Protein AF-A0A971CM43-F1 (afdb_monomer_lite)

Radius of gyration: 20.26 Å; chains: 1; bounding box: 55×20×55 Å

Structure (mmCIF, N/CA/C/O backbone):
data_AF-A0A971CM43-F1
#
_entry.id   AF-A0A971CM43-F1
#
loop_
_atom_site.group_PDB
_atom_site.id
_atom_site.type_symbol
_atom_site.label_atom_id
_atom_site.label_alt_id
_atom_site.label_comp_id
_atom_site.label_asym_id
_atom_site.label_entity_id
_atom_site.label_seq_id
_atom_site.pdbx_PDB_ins_code
_atom_site.Cartn_x
_atom_site.Cartn_y
_atom_site.Cartn_z
_atom_site.occupancy
_atom_site.B_iso_or_equiv
_atom_site.auth_seq_id
_atom_site.auth_comp_id
_atom_site.auth_asym_id
_atom_site.auth_atom_id
_atom_site.pdbx_PDB_model_num
ATOM 1 N N . MET A 1 1 ? 28.952 1.834 -23.557 1.00 46.44 1 MET A N 1
ATOM 2 C CA . MET A 1 1 ? 30.237 1.660 -24.263 1.00 46.44 1 MET A CA 1
ATOM 3 C C . MET A 1 1 ? 29.899 1.331 -25.700 1.00 46.44 1 MET A C 1
ATOM 5 O O . MET A 1 1 ? 29.172 0.361 -25.879 1.00 46.44 1 MET A O 1
ATOM 9 N N . PRO A 1 2 ? 30.280 2.157 -26.687 1.00 43.88 2 PRO A N 1
ATOM 10 C CA . PRO A 1 2 ? 29.852 1.934 -28.057 1.00 43.88 2 PRO A CA 1
ATOM 11 C C . PRO A 1 2 ? 30.646 0.759 -28.626 1.00 43.88 2 PRO A C 1
ATOM 13 O O . PRO A 1 2 ? 31.865 0.816 -28.768 1.00 43.88 2 PRO A O 1
ATOM 16 N N . THR A 1 3 ? 29.948 -0.332 -28.906 1.00 56.62 3 THR A N 1
ATOM 17 C CA . THR A 1 3 ? 30.426 -1.406 -29.770 1.00 56.62 3 THR A CA 1
ATOM 18 C C . THR A 1 3 ? 29.959 -1.056 -31.179 1.00 56.62 3 THR A C 1
ATOM 20 O O . THR A 1 3 ? 28.758 -0.928 -31.377 1.00 56.62 3 THR A O 1
ATOM 23 N N . SER A 1 4 ? 30.888 -0.899 -32.128 1.00 50.72 4 SER A N 1
ATOM 24 C CA . SER A 1 4 ? 30.633 -0.716 -33.576 1.00 50.72 4 SER A CA 1
ATOM 25 C C . SER A 1 4 ? 30.536 0.727 -34.100 1.00 50.72 4 SER A C 1
ATOM 27 O O . SER A 1 4 ? 29.470 1.207 -34.475 1.00 50.72 4 SER A O 1
ATOM 29 N N . ALA A 1 5 ? 31.702 1.378 -34.207 1.00 51.47 5 ALA A N 1
ATOM 30 C CA . ALA A 1 5 ? 32.057 2.379 -35.229 1.00 51.47 5 ALA A CA 1
ATOM 31 C C . ALA A 1 5 ? 30.909 3.248 -35.792 1.00 51.47 5 ALA A C 1
ATOM 33 O O . ALA A 1 5 ? 30.658 3.251 -36.997 1.00 51.47 5 ALA A O 1
ATOM 34 N N . ASN A 1 6 ? 30.242 3.998 -34.916 1.00 54.28 6 ASN A N 1
ATOM 35 C CA . ASN A 1 6 ? 29.340 5.096 -35.263 1.00 54.28 6 ASN A CA 1
ATOM 36 C C . ASN A 1 6 ? 28.148 4.755 -36.196 1.00 54.28 6 ASN A C 1
ATOM 38 O O . ASN A 1 6 ? 27.637 5.629 -36.894 1.00 54.28 6 ASN A O 1
ATOM 42 N N . LYS A 1 7 ? 27.738 3.475 -36.287 1.00 57.44 7 LYS A N 1
ATOM 43 C CA . LYS A 1 7 ? 26.594 3.037 -37.123 1.00 57.44 7 LYS A CA 1
ATOM 44 C C . LYS A 1 7 ? 25.314 2.746 -36.339 1.00 57.44 7 LYS A C 1
ATOM 46 O O . LYS A 1 7 ? 24.252 2.625 -36.941 1.00 57.44 7 LYS A O 1
ATOM 51 N N . GLU A 1 8 ? 25.399 2.696 -35.016 1.00 57.09 8 GLU A N 1
ATOM 52 C CA . GLU A 1 8 ? 24.267 2.527 -34.101 1.00 57.09 8 GLU A CA 1
ATOM 53 C C . GLU A 1 8 ? 24.286 3.644 -33.045 1.00 5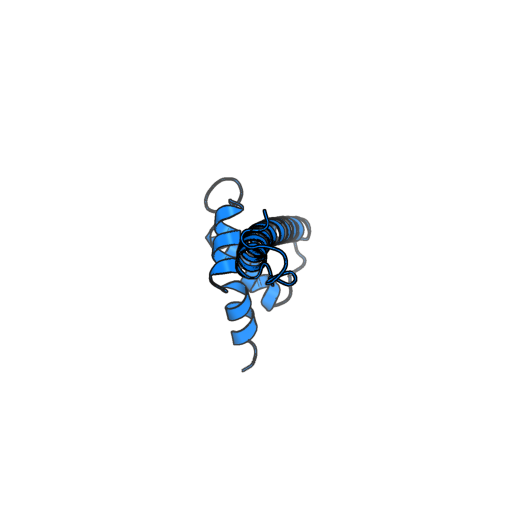7.09 8 GLU A C 1
ATOM 55 O O . GLU A 1 8 ? 24.323 3.395 -31.844 1.00 57.09 8 GLU A O 1
ATOM 60 N N . ASP A 1 9 ? 24.299 4.907 -33.479 1.00 60.72 9 ASP A N 1
ATOM 61 C CA . ASP A 1 9 ? 24.433 6.047 -32.552 1.00 60.72 9 ASP A CA 1
ATOM 62 C C . ASP A 1 9 ? 23.168 6.290 -31.703 1.00 60.72 9 ASP A C 1
ATOM 64 O O . ASP A 1 9 ? 23.215 6.974 -30.680 1.00 60.72 9 ASP A O 1
ATOM 68 N N . HIS A 1 10 ? 22.044 5.661 -32.067 1.00 59.72 10 HIS A N 1
ATOM 69 C CA . HIS A 1 10 ? 20.784 5.697 -31.326 1.00 59.72 10 HIS A CA 1
ATOM 70 C C . HIS A 1 10 ? 20.348 4.297 -30.890 1.00 59.72 10 HIS A C 1
ATOM 72 O O . HIS A 1 10 ? 19.412 3.709 -31.430 1.00 59.72 10 HIS A O 1
ATOM 78 N N . VAL A 1 11 ? 21.002 3.763 -29.862 1.00 63.94 11 VAL A N 1
ATOM 79 C CA . VAL A 1 11 ? 20.478 2.604 -29.134 1.00 63.94 11 VAL A CA 1
ATOM 80 C C . VAL A 1 11 ? 19.454 3.073 -28.100 1.00 63.94 11 VAL A C 1
ATOM 82 O O . VAL A 1 11 ? 19.720 3.959 -27.291 1.00 63.94 11 VAL A O 1
ATOM 85 N N . SER A 1 12 ? 18.263 2.471 -28.103 1.00 71.69 12 SER A N 1
ATOM 86 C CA . SER A 1 12 ? 17.137 2.866 -27.237 1.00 71.69 12 SER A CA 1
ATOM 87 C C . SER A 1 12 ? 17.404 2.695 -25.737 1.00 71.69 12 SER A C 1
ATOM 89 O O . SER A 1 12 ? 16.611 3.157 -24.919 1.00 71.69 12 SER A O 1
ATOM 91 N N . MET A 1 13 ? 18.478 1.983 -25.364 1.00 77.56 13 MET A N 1
ATOM 92 C CA . MET A 1 13 ? 18.770 1.557 -23.988 1.00 77.56 13 MET A CA 1
ATOM 93 C C . MET A 1 13 ? 17.557 0.886 -23.312 1.00 77.56 13 MET A C 1
ATOM 95 O O . MET A 1 13 ? 17.430 0.895 -22.086 1.00 77.56 13 MET A O 1
ATOM 99 N N . GLY A 1 14 ? 16.652 0.297 -24.108 1.00 83.94 14 GLY A N 1
ATOM 100 C CA . GLY A 1 14 ? 15.322 -0.117 -23.656 1.00 83.94 14 GLY A CA 1
ATOM 101 C C . GLY A 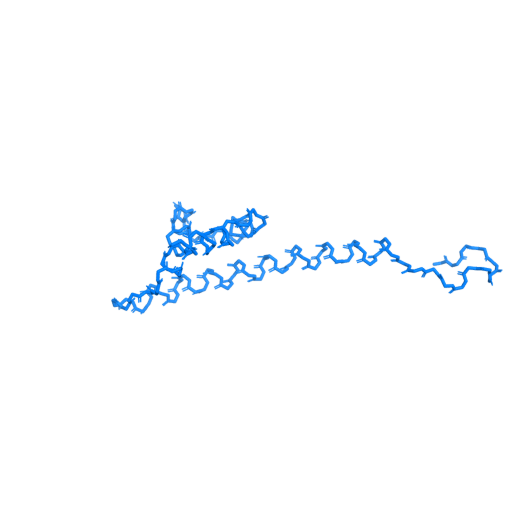1 14 ? 15.352 -1.163 -22.542 1.00 83.94 14 GLY A C 1
ATOM 102 O O . GLY A 1 14 ? 14.573 -1.074 -21.596 1.00 83.94 14 GLY A O 1
ATOM 103 N N . MET A 1 15 ? 16.299 -2.105 -22.590 1.00 87.75 15 MET A N 1
ATOM 104 C CA . MET A 1 15 ? 16.480 -3.098 -21.524 1.00 87.75 15 MET A CA 1
ATOM 105 C C . MET A 1 15 ? 16.904 -2.437 -20.203 1.00 87.75 15 MET A C 1
ATOM 107 O O . MET A 1 15 ? 16.327 -2.728 -19.158 1.00 87.75 15 MET A O 1
ATOM 111 N N . THR A 1 16 ? 17.848 -1.493 -20.240 1.00 88.38 16 THR A N 1
ATOM 112 C CA . THR A 1 16 ? 18.281 -0.732 -19.056 1.00 88.38 16 THR A CA 1
ATOM 113 C C . THR A 1 16 ? 17.137 0.102 -18.479 1.00 88.38 16 THR A C 1
ATOM 115 O O . THR A 1 16 ? 16.946 0.136 -17.263 1.00 88.38 16 THR A O 1
ATOM 118 N N . ALA A 1 17 ? 16.336 0.739 -19.339 1.00 90.69 17 ALA A N 1
ATOM 119 C CA . ALA A 1 17 ? 15.151 1.481 -18.920 1.00 90.69 17 ALA A CA 1
ATOM 120 C C . ALA A 1 17 ? 14.109 0.567 -18.249 1.00 90.69 17 ALA A C 1
ATOM 122 O O . ALA A 1 17 ? 13.576 0.921 -17.197 1.00 90.69 17 ALA A O 1
ATOM 123 N N . ALA A 1 18 ? 13.866 -0.628 -18.798 1.00 93.62 18 ALA A N 1
ATOM 124 C CA . ALA A 1 18 ? 12.948 -1.609 -18.222 1.00 93.62 18 ALA A CA 1
ATOM 125 C C . ALA A 1 18 ? 13.417 -2.125 -16.849 1.00 93.62 18 ALA A C 1
ATOM 127 O O . ALA A 1 18 ? 12.611 -2.228 -15.923 1.00 93.62 18 ALA A O 1
ATOM 128 N N . LEU A 1 19 ? 14.718 -2.395 -16.686 1.00 94.94 19 LEU A N 1
ATOM 129 C CA . LEU A 1 19 ? 15.296 -2.794 -15.398 1.00 94.94 19 LEU A CA 1
ATOM 130 C C . LEU A 1 19 ? 15.157 -1.682 -14.352 1.00 94.94 19 LEU A C 1
ATOM 132 O O . LEU A 1 19 ? 14.717 -1.940 -13.234 1.00 94.94 19 LEU A O 1
ATOM 136 N N . LYS A 1 20 ? 15.443 -0.430 -14.731 1.00 95.31 20 LYS A N 1
ATOM 137 C CA . LYS A 1 20 ? 15.256 0.726 -13.843 1.00 95.31 20 LYS A CA 1
ATOM 138 C C . LYS A 1 20 ? 13.792 0.900 -13.441 1.00 95.31 20 LYS A C 1
ATOM 140 O O . LYS A 1 20 ? 13.510 1.147 -12.271 1.00 95.31 20 LYS A O 1
ATOM 145 N N . LEU A 1 21 ? 12.864 0.763 -14.389 1.00 96.19 21 LEU A N 1
ATOM 146 C CA . LEU A 1 21 ? 11.433 0.848 -14.107 1.00 96.19 21 LEU A CA 1
ATOM 147 C C . LEU A 1 21 ? 11.002 -0.223 -13.102 1.00 96.19 21 LEU A C 1
ATOM 149 O O . LEU A 1 21 ? 10.263 0.096 -12.176 1.00 96.19 21 LEU A O 1
ATOM 153 N N . ARG A 1 22 ? 11.494 -1.463 -13.239 1.00 95.94 22 ARG A N 1
ATOM 154 C CA . ARG A 1 22 ? 11.206 -2.536 -12.277 1.00 95.94 22 ARG A CA 1
ATOM 155 C C . ARG A 1 22 ? 11.602 -2.124 -10.858 1.00 95.94 22 ARG A C 1
ATOM 157 O O . ARG A 1 22 ? 10.756 -2.173 -9.973 1.00 95.94 22 ARG A O 1
ATOM 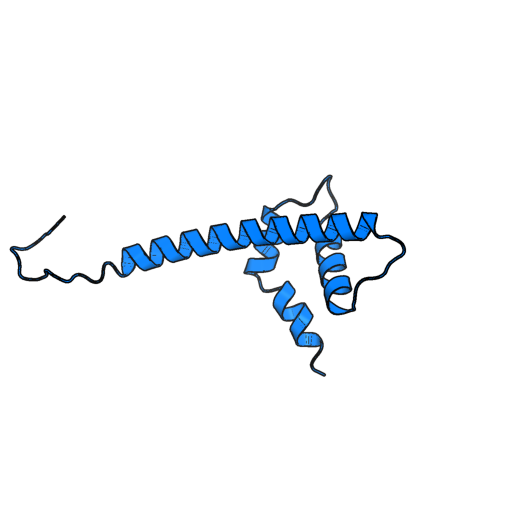164 N N . SER A 1 23 ? 12.825 -1.629 -10.671 1.00 97.12 23 SER A N 1
ATOM 165 C CA . SER A 1 23 ? 13.294 -1.166 -9.359 1.00 97.12 23 SER A CA 1
ATOM 166 C C . SER A 1 23 ? 12.487 0.017 -8.815 1.00 97.12 23 SER A C 1
ATOM 168 O O . SER A 1 23 ? 12.236 0.094 -7.616 1.00 97.12 23 SER A O 1
ATOM 170 N N . ILE A 1 24 ? 12.056 0.942 -9.678 1.00 97.94 24 ILE A N 1
ATOM 171 C CA . ILE A 1 24 ? 11.193 2.062 -9.270 1.00 97.94 24 ILE A CA 1
ATOM 172 C C . ILE A 1 24 ? 9.840 1.549 -8.768 1.00 97.94 24 ILE A C 1
ATOM 174 O O . ILE A 1 24 ? 9.359 2.032 -7.746 1.00 97.94 24 ILE A O 1
ATOM 178 N N . VAL A 1 25 ? 9.241 0.574 -9.455 1.00 97.19 25 VAL A N 1
ATOM 179 C CA . VAL A 1 25 ? 7.974 -0.036 -9.029 1.00 97.19 25 VAL A CA 1
ATOM 180 C C . VAL A 1 25 ? 8.140 -0.748 -7.686 1.00 97.19 25 VAL A C 1
ATOM 182 O O . VAL A 1 25 ? 7.330 -0.522 -6.792 1.00 97.19 25 VAL A O 1
ATOM 185 N N . ASP A 1 26 ? 9.216 -1.518 -7.501 1.00 95.88 26 ASP A N 1
ATOM 186 C CA . ASP A 1 26 ? 9.500 -2.190 -6.225 1.00 95.88 26 ASP A CA 1
ATOM 187 C C . ASP A 1 26 ? 9.623 -1.181 -5.062 1.00 95.88 26 ASP A C 1
ATOM 189 O O . ASP A 1 26 ? 9.066 -1.388 -3.983 1.00 95.88 26 ASP A O 1
ATOM 193 N N . ASN A 1 27 ? 10.290 -0.046 -5.294 1.00 96.31 27 ASN A N 1
ATOM 194 C CA . ASN A 1 27 ? 10.409 1.024 -4.300 1.00 96.31 27 ASN A CA 1
ATOM 195 C C . ASN A 1 27 ? 9.067 1.709 -4.013 1.00 96.31 27 ASN A C 1
ATOM 197 O O . ASN A 1 27 ? 8.765 2.022 -2.862 1.00 96.31 27 ASN A O 1
ATOM 201 N N . LEU A 1 28 ? 8.254 1.946 -5.046 1.00 97.12 28 LEU A N 1
ATOM 202 C CA . LEU A 1 28 ? 6.946 2.578 -4.894 1.00 97.12 28 LEU A CA 1
ATOM 203 C C . LEU A 1 28 ? 6.011 1.728 -4.026 1.00 97.12 28 LEU A C 1
ATOM 205 O O . LEU A 1 28 ? 5.318 2.271 -3.169 1.00 97.12 28 LEU A O 1
ATOM 209 N N . GLU A 1 29 ? 6.021 0.405 -4.198 1.00 96.06 29 GLU A N 1
ATOM 210 C CA . GLU A 1 29 ? 5.236 -0.506 -3.358 1.00 96.06 29 GLU A CA 1
ATOM 211 C C . GLU A 1 29 ? 5.615 -0.388 -1.872 1.00 96.06 29 GLU A C 1
ATOM 213 O O . GLU A 1 29 ? 4.736 -0.404 -1.011 1.00 96.06 29 GLU A O 1
ATOM 218 N N . MET A 1 30 ? 6.901 -0.195 -1.560 1.00 95.31 30 MET A N 1
ATOM 219 C CA . MET A 1 30 ? 7.365 0.016 -0.183 1.00 95.31 30 MET A CA 1
ATOM 220 C C . MET A 1 30 ? 6.932 1.370 0.391 1.00 95.31 30 MET A C 1
ATOM 222 O O . MET A 1 30 ? 6.522 1.439 1.550 1.00 95.31 30 MET A O 1
ATOM 226 N N . VAL A 1 31 ? 6.982 2.442 -0.407 1.00 96.50 31 VAL A N 1
ATOM 227 C CA . VAL A 1 31 ? 6.503 3.771 0.017 1.00 96.50 31 VAL A CA 1
ATOM 228 C C . VAL A 1 31 ? 5.012 3.718 0.346 1.00 96.50 31 VAL A C 1
ATOM 230 O O . VAL A 1 31 ? 4.603 4.114 1.437 1.00 96.50 31 VAL A O 1
ATOM 233 N N . LEU A 1 32 ? 4.211 3.148 -0.555 1.00 95.75 32 LEU A N 1
ATOM 234 C CA . LEU A 1 32 ? 2.771 2.983 -0.357 1.00 95.75 32 LEU A CA 1
ATOM 235 C C . LEU A 1 32 ? 2.454 2.104 0.860 1.00 95.75 32 LEU A C 1
ATOM 237 O O . LEU A 1 32 ? 1.500 2.378 1.589 1.00 95.75 32 LEU A O 1
ATOM 241 N N . ALA A 1 33 ? 3.259 1.071 1.123 1.00 94.44 33 ALA A N 1
ATOM 242 C CA . ALA A 1 33 ? 3.108 0.254 2.321 1.00 94.44 33 ALA A CA 1
ATOM 243 C C . ALA A 1 33 ? 3.275 1.078 3.610 1.00 94.44 33 ALA A C 1
ATOM 245 O O . ALA A 1 33 ? 2.475 0.936 4.539 1.00 94.44 33 ALA A O 1
ATOM 246 N N . GLY A 1 34 ? 4.260 1.980 3.646 1.00 93.25 34 GLY A N 1
ATOM 247 C CA . GLY A 1 34 ? 4.473 2.897 4.768 1.00 93.25 34 GLY A CA 1
ATOM 248 C C . GLY A 1 34 ? 3.325 3.884 4.963 1.00 93.25 34 GLY A C 1
ATOM 249 O O . GLY A 1 34 ? 2.875 4.098 6.090 1.00 93.25 34 GLY A O 1
ATOM 250 N N . GLU A 1 35 ? 2.788 4.435 3.876 1.00 95.12 35 GLU A N 1
ATOM 251 C CA . GLU A 1 35 ? 1.628 5.330 3.936 1.00 95.12 35 GLU A CA 1
ATOM 252 C C . GLU A 1 35 ? 0.379 4.621 4.470 1.00 95.12 35 GLU A C 1
ATOM 254 O O . GLU A 1 35 ? -0.322 5.159 5.331 1.00 95.12 35 GLU A O 1
ATOM 259 N N . ILE A 1 36 ? 0.115 3.393 4.014 1.00 93.62 36 ILE A N 1
ATOM 260 C CA . ILE A 1 36 ? -1.016 2.584 4.488 1.00 93.62 36 ILE A CA 1
ATOM 261 C C . ILE A 1 36 ? -0.885 2.301 5.987 1.00 93.62 36 ILE A C 1
ATOM 263 O O . ILE A 1 36 ? -1.875 2.406 6.716 1.00 93.62 36 ILE A O 1
ATOM 267 N N . LEU A 1 37 ? 0.322 1.990 6.463 1.00 91.81 37 LEU A N 1
ATOM 268 C CA . LEU A 1 37 ? 0.591 1.791 7.886 1.00 91.81 37 LEU A CA 1
ATOM 269 C C . LEU A 1 37 ? 0.312 3.037 8.711 1.00 91.81 37 LEU A C 1
ATOM 271 O O . LEU A 1 37 ? -0.436 2.980 9.691 1.00 91.81 37 LEU A O 1
ATOM 275 N N . ALA A 1 38 ? 0.876 4.165 8.286 1.00 92.50 38 ALA A N 1
ATOM 276 C CA . ALA A 1 38 ? 0.675 5.444 8.946 1.00 92.50 38 ALA A CA 1
ATOM 277 C C . ALA A 1 38 ? -0.813 5.823 8.975 1.00 92.50 38 ALA A C 1
ATOM 279 O O . ALA A 1 38 ? -1.323 6.240 10.015 1.00 92.50 38 ALA A O 1
ATOM 280 N N . ALA A 1 39 ? -1.543 5.605 7.877 1.00 92.94 39 ALA A N 1
ATOM 281 C CA . ALA A 1 39 ? -2.982 5.839 7.806 1.00 92.94 39 ALA A CA 1
ATOM 282 C C . ALA A 1 39 ? -3.769 4.924 8.760 1.00 92.94 39 ALA A C 1
ATOM 284 O O . ALA A 1 39 ? -4.679 5.391 9.450 1.00 92.94 39 ALA A O 1
ATOM 285 N N . CYS A 1 40 ? -3.413 3.637 8.846 1.00 91.44 40 CYS A N 1
ATOM 286 C CA . CYS A 1 40 ? -4.032 2.696 9.783 1.00 91.44 40 CYS A CA 1
ATOM 287 C C . CYS A 1 40 ? -3.816 3.111 11.240 1.00 91.44 40 CYS A C 1
ATOM 289 O O . CYS A 1 40 ? -4.757 3.081 12.036 1.00 91.44 40 CYS A O 1
ATOM 291 N N . GLN A 1 41 ? -2.607 3.550 11.583 1.00 90.31 41 GLN A N 1
ATOM 292 C CA . GLN A 1 41 ? -2.301 4.038 12.922 1.00 90.31 41 GLN A CA 1
ATOM 293 C C . GLN A 1 41 ? -3.006 5.370 13.224 1.00 90.31 41 GLN A C 1
ATOM 295 O O . GLN A 1 41 ? -3.567 5.547 14.303 1.00 90.31 41 GLN A O 1
ATOM 300 N N . ALA A 1 42 ? -3.061 6.294 12.263 1.00 91.94 42 ALA A N 1
ATOM 301 C CA . ALA A 1 42 ? -3.786 7.554 12.413 1.00 91.94 42 ALA A CA 1
ATOM 302 C C . ALA A 1 42 ? -5.293 7.341 12.645 1.00 91.94 42 ALA A C 1
ATOM 304 O O . ALA A 1 42 ? -5.916 8.097 13.390 1.00 91.94 42 ALA A O 1
ATOM 305 N N . MET A 1 43 ? -5.888 6.305 12.043 1.00 91.19 43 MET A N 1
ATOM 306 C CA . MET A 1 43 ? -7.292 5.951 12.280 1.00 91.19 43 MET A CA 1
ATOM 307 C C . MET A 1 43 ? -7.551 5.479 13.713 1.00 91.19 43 MET A C 1
ATOM 309 O O . MET A 1 43 ? -8.588 5.822 14.275 1.00 91.19 43 MET A O 1
ATOM 313 N N . GLU A 1 44 ? -6.614 4.757 14.330 1.00 90.19 44 GLU A N 1
ATOM 314 C CA . GLU A 1 44 ? -6.721 4.386 15.747 1.00 90.19 44 GLU A CA 1
ATOM 315 C C . GLU A 1 44 ? -6.769 5.613 16.654 1.00 90.19 44 GLU A C 1
ATOM 317 O O . GLU A 1 44 ? -7.632 5.706 17.526 1.00 90.19 44 GLU A O 1
ATOM 322 N N . PHE A 1 45 ? -5.901 6.594 16.402 1.00 92.75 45 PHE A N 1
ATOM 323 C CA . PHE A 1 45 ? -5.872 7.842 17.167 1.00 92.75 45 PHE A CA 1
ATOM 324 C C . PHE A 1 45 ? -7.106 8.722 16.954 1.00 92.75 45 PHE A C 1
ATOM 326 O O . PHE A 1 45 ? -7.368 9.619 17.750 1.00 92.75 45 PHE A O 1
ATOM 333 N N . ARG A 1 46 ? -7.879 8.474 15.893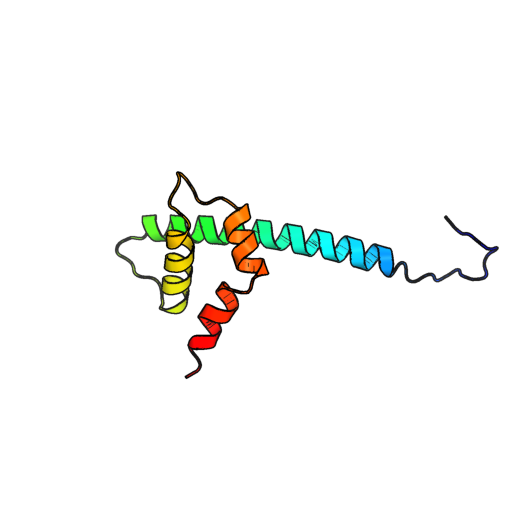 1.00 93.50 46 ARG A N 1
ATOM 334 C CA . ARG A 1 46 ? -9.112 9.206 15.581 1.00 93.50 46 ARG A CA 1
ATOM 335 C C . ARG A 1 46 ? -10.380 8.550 16.121 1.00 93.50 46 ARG A C 1
ATOM 337 O O . ARG A 1 46 ? -11.468 9.075 15.884 1.00 93.50 46 ARG A O 1
ATOM 344 N N . LYS A 1 47 ? -10.285 7.434 16.847 1.00 90.69 47 LYS A N 1
ATOM 345 C CA . LYS A 1 47 ? -11.456 6.813 17.487 1.00 90.69 47 LYS A CA 1
ATOM 346 C C . LYS A 1 47 ? -12.190 7.834 18.387 1.00 90.69 47 LYS A C 1
ATOM 348 O O . LYS A 1 47 ? -11.527 8.592 19.089 1.00 90.69 47 LYS A O 1
ATOM 353 N N . PRO A 1 48 ? -13.542 7.878 18.373 1.00 93.19 48 PRO A N 1
ATOM 354 C CA . PRO A 1 48 ? -14.465 6.903 17.776 1.00 93.19 48 PRO A CA 1
ATOM 355 C C . PRO A 1 48 ? -14.878 7.186 16.316 1.00 93.19 48 PRO A C 1
ATOM 357 O O . PRO A 1 48 ? -15.796 6.533 15.815 1.00 93.19 48 PRO A O 1
ATOM 360 N N . LEU A 1 49 ? -14.245 8.138 15.618 1.00 93.69 49 LEU A N 1
ATOM 361 C CA . LEU A 1 49 ? -14.595 8.465 14.232 1.00 93.69 49 LEU A CA 1
ATOM 362 C C . LEU A 1 49 ? -14.421 7.241 13.321 1.00 93.69 49 LEU A C 1
ATOM 364 O O . LEU A 1 49 ? -13.356 6.622 13.297 1.00 93.69 49 LEU A O 1
ATOM 368 N N . GLN A 1 50 ? -15.458 6.898 12.551 1.00 90.44 50 GLN A N 1
ATOM 369 C CA . GLN A 1 50 ? -15.412 5.741 11.657 1.00 90.44 50 GLN A CA 1
ATOM 370 C C . GLN A 1 50 ? -15.021 6.130 10.226 1.00 90.44 50 GLN A C 1
ATOM 372 O O . GLN A 1 50 ? -15.558 7.097 9.682 1.00 90.44 50 GLN A O 1
ATOM 377 N N . PRO A 1 51 ? -14.125 5.364 9.581 1.00 90.81 51 PRO A N 1
ATOM 378 C CA . PRO A 1 51 ? -13.771 5.582 8.187 1.00 90.81 51 PRO A CA 1
ATOM 379 C C . PRO A 1 51 ? -14.900 5.148 7.240 1.00 90.81 51 PRO A C 1
ATOM 381 O O . PRO A 1 51 ? -15.737 4.306 7.572 1.00 90.81 51 PRO A O 1
ATOM 384 N N . GLY A 1 52 ? -14.890 5.680 6.013 1.00 91.25 52 GLY A N 1
ATOM 385 C CA . GLY A 1 52 ? -15.811 5.252 4.957 1.00 91.25 52 GLY A CA 1
ATOM 386 C C . GLY A 1 52 ? -15.634 3.774 4.579 1.00 91.25 52 GLY A C 1
ATOM 387 O O . GLY A 1 52 ? -14.596 3.169 4.835 1.00 91.25 52 GLY A O 1
ATOM 388 N N . ALA A 1 53 ? -16.636 3.182 3.920 1.00 89.81 53 ALA A N 1
ATOM 389 C CA . ALA A 1 53 ? -16.698 1.732 3.687 1.00 89.81 53 ALA A CA 1
ATOM 390 C C . ALA A 1 53 ? -15.452 1.122 3.006 1.00 89.81 53 ALA A C 1
ATOM 392 O O . ALA A 1 53 ? -15.018 0.041 3.393 1.00 89.81 53 ALA A O 1
ATOM 393 N N . GLY A 1 54 ? -14.867 1.794 2.005 1.00 90.12 54 GLY A N 1
ATOM 394 C CA . GLY A 1 54 ? -13.661 1.302 1.320 1.00 90.12 54 GLY A CA 1
ATOM 395 C C . GLY A 1 54 ? -12.438 1.309 2.238 1.00 90.12 54 GLY A C 1
ATOM 396 O O . GLY A 1 54 ? -11.771 0.291 2.396 1.00 90.12 54 GLY A O 1
ATOM 397 N N . THR A 1 55 ? -12.213 2.434 2.916 1.00 91.88 55 THR A N 1
ATOM 398 C CA . THR A 1 55 ? -11.138 2.607 3.897 1.00 91.88 55 THR A CA 1
ATOM 399 C C . THR A 1 55 ? -11.278 1.639 5.070 1.00 91.88 55 THR A C 1
ATOM 401 O O . THR A 1 55 ? -10.288 1.050 5.485 1.00 91.88 55 THR A O 1
ATOM 404 N N . LYS A 1 56 ? -12.501 1.397 5.561 1.00 91.69 56 LYS A N 1
ATOM 405 C CA . LYS A 1 56 ? -12.764 0.420 6.626 1.00 91.69 56 LYS A CA 1
ATOM 406 C C . LYS A 1 56 ? -12.334 -0.993 6.223 1.00 91.69 56 LYS A C 1
ATOM 408 O O . LYS A 1 56 ? -11.702 -1.675 7.017 1.00 91.69 56 LYS A O 1
ATOM 413 N N . ARG A 1 57 ? -12.618 -1.416 4.985 1.00 91.94 57 ARG A N 1
ATOM 414 C CA . ARG A 1 57 ? -12.171 -2.723 4.470 1.00 91.94 57 ARG A CA 1
ATOM 415 C C . ARG A 1 57 ? -10.655 -2.807 4.328 1.00 91.94 57 ARG A C 1
ATOM 417 O O . ARG A 1 57 ? -10.076 -3.811 4.719 1.00 91.94 57 ARG A O 1
ATOM 424 N N . ALA A 1 58 ? -10.022 -1.762 3.793 1.00 91.94 58 ALA A N 1
ATOM 425 C CA . ALA A 1 58 ? -8.565 -1.706 3.685 1.00 91.94 58 ALA A CA 1
ATOM 426 C C . ALA A 1 58 ? -7.899 -1.774 5.070 1.00 91.94 58 ALA A C 1
ATOM 428 O O . ALA A 1 58 ? -6.958 -2.535 5.263 1.00 91.94 58 ALA A O 1
ATOM 429 N N . PHE A 1 59 ? -8.442 -1.046 6.048 1.00 91.75 59 PHE A N 1
ATOM 430 C CA . PHE A 1 59 ? -7.999 -1.097 7.437 1.00 91.75 59 PHE A CA 1
ATOM 431 C C . PHE A 1 59 ? -8.122 -2.502 8.039 1.00 91.75 59 PHE A C 1
ATOM 433 O O . PHE A 1 59 ? -7.170 -2.998 8.634 1.00 91.75 59 PHE A O 1
ATOM 440 N N . SER A 1 60 ? -9.270 -3.163 7.856 1.00 91.00 60 SER A N 1
ATOM 441 C CA . SER A 1 60 ? -9.471 -4.541 8.314 1.00 91.00 60 SER A CA 1
ATOM 442 C C . SER A 1 60 ? -8.475 -5.512 7.680 1.00 91.00 60 SER A C 1
ATOM 444 O O . SER A 1 60 ? -7.861 -6.282 8.410 1.00 91.00 60 SER A O 1
ATOM 446 N N . LEU A 1 61 ? -8.241 -5.421 6.365 1.00 91.69 61 LEU A N 1
ATOM 447 C CA . LEU A 1 61 ? -7.261 -6.260 5.665 1.00 91.69 61 LEU A CA 1
ATOM 448 C C . LEU A 1 61 ? -5.854 -6.113 6.264 1.00 91.69 61 LEU A C 1
ATOM 450 O O . LEU A 1 61 ? -5.155 -7.105 6.463 1.00 91.69 61 LEU A O 1
ATOM 454 N N . VAL A 1 62 ? -5.437 -4.881 6.564 1.00 91.12 62 VAL A N 1
ATOM 455 C CA . VAL A 1 62 ? -4.138 -4.625 7.203 1.00 91.12 62 VAL A CA 1
ATOM 456 C C . VAL A 1 62 ? -4.099 -5.233 8.607 1.00 91.12 62 VAL A C 1
ATOM 458 O O . VAL A 1 62 ? -3.140 -5.920 8.948 1.00 91.12 62 VAL A O 1
ATOM 461 N N . ARG A 1 63 ? -5.161 -5.052 9.403 1.00 87.81 63 ARG A N 1
ATOM 462 C CA . ARG A 1 63 ? -5.253 -5.580 10.776 1.00 87.81 63 ARG A CA 1
ATOM 463 C C . ARG A 1 63 ? -5.306 -7.105 10.857 1.00 87.81 63 ARG A C 1
ATOM 465 O O . ARG A 1 63 ? -4.850 -7.666 11.845 1.00 87.81 63 ARG A O 1
ATOM 472 N N . GLU A 1 64 ? -5.804 -7.795 9.834 1.00 87.44 64 GLU A N 1
ATOM 473 C CA . GLU A 1 64 ? -5.758 -9.265 9.768 1.00 87.44 64 GLU A CA 1
ATOM 474 C C . GLU A 1 64 ? -4.322 -9.813 9.777 1.00 87.44 64 GLU A C 1
ATOM 476 O O . GLU A 1 64 ? -4.080 -10.909 10.290 1.00 87.44 64 GLU A O 1
ATOM 481 N N . HIS A 1 65 ? -3.374 -9.032 9.254 1.00 82.44 65 HIS A N 1
ATOM 482 C CA . HIS A 1 65 ? -1.962 -9.393 9.133 1.00 82.44 65 HIS A CA 1
ATOM 483 C C . HIS A 1 65 ? -1.093 -8.825 10.276 1.00 82.44 65 HIS A C 1
ATOM 485 O O . HIS A 1 65 ? 0.105 -9.085 10.333 1.00 82.44 65 HIS A O 1
ATOM 491 N N . ASP A 1 66 ? -1.702 -8.105 11.220 1.00 68.12 66 ASP A N 1
ATOM 492 C CA . ASP A 1 66 ? -1.078 -7.398 12.346 1.00 68.12 66 ASP A CA 1
ATOM 493 C C . ASP A 1 66 ? -1.069 -8.259 13.628 1.00 68.12 66 ASP A C 1
ATOM 495 O O . ASP A 1 66 ? -1.506 -7.840 14.699 1.00 68.12 66 ASP A O 1
ATOM 499 N N . ARG A 1 67 ? -0.659 -9.534 13.520 1.00 58.00 67 ARG A N 1
ATOM 500 C CA . ARG A 1 67 ? -0.615 -10.473 14.667 1.00 58.00 67 ARG A CA 1
ATOM 501 C C . ARG A 1 67 ? 0.692 -10.421 15.466 1.00 58.00 67 ARG A C 1
ATOM 503 O O . ARG A 1 67 ? 0.802 -11.095 16.486 1.00 58.00 67 ARG A O 1
ATOM 510 N N . MET A 1 68 ? 1.671 -9.636 15.028 1.00 48.97 68 MET A N 1
ATOM 511 C CA . MET A 1 68 ? 2.947 -9.441 15.714 1.00 48.97 68 MET A CA 1
ATOM 512 C C . MET A 1 68 ? 3.253 -7.945 15.747 1.00 48.97 68 MET A C 1
ATOM 514 O O . MET A 1 68 ? 2.891 -7.232 14.822 1.00 48.97 68 MET A O 1
ATOM 518 N N . ILE A 1 69 ? 3.860 -7.492 16.842 1.00 49.78 69 ILE A N 1
ATOM 519 C CA . ILE A 1 69 ? 4.164 -6.094 17.180 1.00 49.78 69 ILE A CA 1
ATOM 520 C C . ILE A 1 69 ? 4.610 -5.306 15.930 1.00 49.78 69 ILE A C 1
ATOM 522 O O . ILE A 1 69 ? 5.741 -5.460 15.484 1.00 49.78 69 ILE A O 1
ATOM 526 N N . SER A 1 70 ? 3.719 -4.448 15.419 1.00 58.97 70 SER A N 1
ATOM 527 C CA . SER A 1 70 ? 3.851 -3.647 14.191 1.00 58.97 70 SER A CA 1
ATOM 528 C C . SER A 1 70 ? 3.778 -4.448 12.878 1.00 58.97 70 SER A C 1
ATOM 530 O O . SER A 1 70 ? 4.556 -5.383 12.681 1.00 58.97 70 SER A O 1
ATOM 532 N N . PRO A 1 71 ? 2.9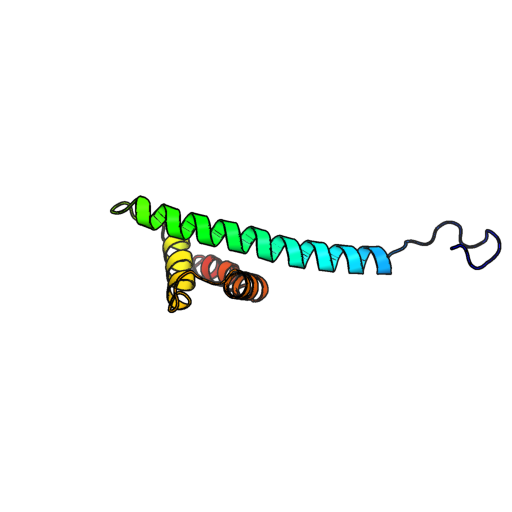35 -4.040 11.908 1.00 64.75 71 PRO A N 1
ATOM 533 C CA . PRO A 1 71 ? 2.915 -4.691 10.606 1.00 64.75 71 PRO A CA 1
ATOM 534 C C . PRO A 1 71 ? 4.244 -4.478 9.883 1.00 64.75 71 PRO A C 1
ATOM 536 O O . PRO A 1 71 ? 4.781 -3.367 9.846 1.00 64.75 71 PRO A O 1
ATOM 539 N N . ASP A 1 72 ? 4.756 -5.550 9.288 1.00 80.62 72 ASP A N 1
ATOM 540 C CA . ASP A 1 72 ? 5.942 -5.497 8.445 1.00 80.62 72 ASP A CA 1
ATOM 541 C C . ASP A 1 72 ? 5.584 -4.842 7.097 1.00 80.62 72 ASP A C 1
ATOM 543 O O . ASP A 1 72 ? 4.636 -5.252 6.414 1.00 80.62 72 ASP A O 1
ATOM 547 N N . LEU A 1 73 ? 6.355 -3.823 6.703 1.00 88.25 73 LEU A N 1
ATOM 548 C CA . LEU A 1 73 ? 6.264 -3.159 5.398 1.00 88.25 73 LEU A CA 1
ATOM 549 C C . LEU A 1 73 ? 6.285 -4.168 4.245 1.00 88.25 73 LEU A C 1
ATOM 551 O O . LEU A 1 73 ? 5.583 -3.978 3.250 1.00 88.25 73 LEU A O 1
ATOM 555 N N . SER A 1 74 ? 7.043 -5.259 4.394 1.00 90.19 74 SER A N 1
ATOM 556 C CA . SER A 1 74 ? 7.148 -6.316 3.389 1.00 90.19 74 SER A CA 1
ATOM 557 C C . SER A 1 74 ? 5.806 -7.015 3.138 1.00 90.19 74 SER A C 1
ATOM 559 O O . SER A 1 74 ? 5.465 -7.314 1.990 1.00 90.19 74 SER A O 1
ATOM 561 N N . ILE A 1 75 ? 4.997 -7.205 4.186 1.00 91.94 75 ILE A N 1
ATOM 562 C CA . ILE A 1 75 ? 3.682 -7.843 4.090 1.00 91.94 75 ILE A CA 1
ATOM 563 C C . ILE A 1 75 ? 2.736 -6.941 3.304 1.00 91.94 75 ILE A C 1
ATOM 565 O O . ILE A 1 75 ? 2.085 -7.396 2.362 1.00 91.94 75 ILE A O 1
ATOM 569 N N . ILE A 1 76 ? 2.680 -5.652 3.647 1.00 93.31 76 ILE A N 1
ATOM 570 C CA . ILE A 1 76 ? 1.766 -4.711 2.988 1.00 93.31 76 ILE A CA 1
ATOM 571 C C . ILE A 1 76 ? 2.197 -4.445 1.547 1.00 93.31 76 ILE A C 1
ATOM 573 O O . ILE A 1 76 ? 1.343 -4.432 0.662 1.00 93.31 76 ILE A O 1
ATOM 577 N N . SER A 1 77 ? 3.498 -4.335 1.284 1.00 94.12 77 SER A N 1
ATOM 578 C CA . SER A 1 77 ? 4.038 -4.298 -0.078 1.00 94.12 77 SER A CA 1
ATOM 579 C C . SER A 1 77 ? 3.605 -5.536 -0.882 1.00 94.12 77 SER A C 1
ATOM 581 O O . SER A 1 77 ? 3.079 -5.420 -1.991 1.00 94.12 77 SER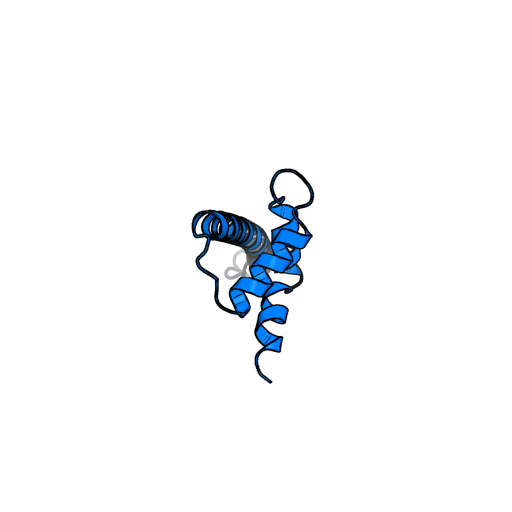 A O 1
ATOM 583 N N . GLY A 1 78 ? 3.662 -6.727 -0.274 1.00 94.44 78 GLY A N 1
ATOM 584 C CA . GLY A 1 78 ? 3.132 -7.958 -0.864 1.00 94.44 78 GLY A CA 1
ATOM 585 C C . GLY A 1 78 ? 1.629 -7.908 -1.176 1.00 94.44 78 GLY A C 1
ATOM 586 O O . GLY A 1 78 ? 1.206 -8.400 -2.225 1.00 94.44 78 GLY A O 1
ATOM 587 N N . LEU A 1 79 ? 0.815 -7.292 -0.313 1.00 94.31 79 LEU A N 1
ATOM 588 C CA . LEU A 1 79 ? -0.622 -7.090 -0.555 1.00 94.31 79 LEU A CA 1
ATOM 589 C C . LEU A 1 79 ? -0.885 -6.114 -1.714 1.00 94.31 79 LEU A C 1
ATOM 591 O O . LEU A 1 79 ? -1.809 -6.337 -2.501 1.00 94.31 79 LEU A O 1
ATOM 595 N N . ILE A 1 80 ? -0.072 -5.061 -1.850 1.00 94.81 80 ILE A N 1
ATOM 596 C CA . ILE A 1 80 ? -0.134 -4.119 -2.979 1.00 94.81 80 ILE A CA 1
ATOM 597 C C . ILE A 1 80 ? 0.191 -4.852 -4.280 1.00 94.81 80 ILE A C 1
ATOM 599 O O . ILE A 1 80 ? -0.604 -4.806 -5.220 1.00 94.81 80 ILE A O 1
ATOM 603 N N . ARG A 1 81 ? 1.297 -5.604 -4.310 1.00 95.62 81 ARG A N 1
ATOM 604 C CA . ARG A 1 81 ? 1.736 -6.371 -5.485 1.00 95.62 81 ARG A CA 1
ATOM 605 C C . ARG A 1 81 ? 0.693 -7.384 -5.956 1.00 95.62 81 ARG A C 1
ATOM 607 O O . ARG A 1 81 ? 0.549 -7.632 -7.151 1.00 95.62 81 ARG A O 1
ATOM 614 N N . ARG A 1 82 ? -0.063 -7.962 -5.020 1.00 95.44 82 ARG A N 1
ATOM 615 C CA . ARG A 1 82 ? -1.166 -8.897 -5.294 1.00 95.44 82 ARG A CA 1
ATOM 616 C C . ARG A 1 82 ? -2.481 -8.211 -5.683 1.00 95.44 82 ARG A C 1
ATOM 618 O O . ARG A 1 82 ? -3.477 -8.904 -5.847 1.00 95.44 82 ARG A O 1
ATOM 625 N N . ASN A 1 83 ? -2.503 -6.885 -5.837 1.00 93.94 83 ASN A N 1
ATOM 626 C CA . ASN A 1 83 ? -3.696 -6.082 -6.135 1.00 93.94 83 ASN A CA 1
ATOM 627 C C . ASN A 1 83 ? -4.837 -6.203 -5.104 1.00 93.94 83 ASN A C 1
ATOM 629 O O . ASN A 1 83 ? -5.966 -5.795 -5.384 1.00 93.94 83 ASN A O 1
ATOM 633 N N . CYS A 1 84 ? -4.560 -6.669 -3.880 1.00 93.19 84 CYS A N 1
ATOM 634 C CA . CYS A 1 84 ? -5.596 -6.922 -2.873 1.00 93.19 84 CYS A CA 1
ATOM 635 C C . CYS A 1 84 ? -6.431 -5.666 -2.559 1.00 93.19 84 CYS A C 1
ATOM 637 O O . CYS A 1 84 ? -7.652 -5.742 -2.425 1.00 93.19 84 CYS A O 1
ATOM 639 N N . PHE A 1 85 ? -5.797 -4.491 -2.495 1.00 91.56 85 PHE A N 1
ATOM 640 C CA . PHE A 1 85 ? -6.493 -3.222 -2.257 1.00 91.56 85 PHE A CA 1
ATOM 641 C C . PHE A 1 85 ? -7.356 -2.779 -3.446 1.00 91.56 85 PHE A C 1
ATOM 643 O O . PHE A 1 85 ? -8.464 -2.281 -3.245 1.00 91.56 85 PHE A O 1
ATOM 650 N N . ALA A 1 86 ? -6.893 -2.987 -4.682 1.00 90.00 86 ALA A N 1
ATOM 651 C CA . ALA A 1 86 ? -7.663 -2.653 -5.879 1.00 90.00 86 ALA A CA 1
ATOM 652 C C . ALA A 1 86 ? -8.924 -3.527 -5.987 1.00 90.00 86 ALA A C 1
ATOM 654 O O . ALA A 1 86 ? -10.017 -3.019 -6.253 1.00 90.00 86 ALA A O 1
ATOM 655 N N . ASP A 1 87 ? -8.799 -4.820 -5.692 1.00 91.06 87 ASP A N 1
ATOM 656 C CA . ASP A 1 87 ? -9.918 -5.764 -5.708 1.00 91.06 87 ASP A CA 1
ATOM 657 C C . ASP A 1 87 ? -10.969 -5.438 -4.638 1.00 91.06 87 ASP A C 1
ATOM 659 O O . ASP A 1 87 ? -12.176 -5.506 -4.895 1.00 91.06 87 ASP A O 1
ATOM 663 N N . LEU A 1 88 ? -10.532 -4.993 -3.454 1.00 88.06 88 LEU A N 1
ATOM 664 C CA . LEU A 1 88 ? -11.424 -4.519 -2.391 1.00 88.06 88 LEU A CA 1
ATOM 665 C C . LEU A 1 88 ? -12.263 -3.299 -2.797 1.00 88.06 88 LEU A C 1
ATOM 667 O O . LEU A 1 88 ? -13.370 -3.105 -2.274 1.00 88.06 88 LEU A O 1
ATOM 671 N N . LEU A 1 89 ? -11.742 -2.453 -3.686 1.00 80.50 89 LEU A N 1
ATOM 672 C CA . LEU A 1 89 ? -12.438 -1.262 -4.169 1.00 80.50 89 LEU A CA 1
ATOM 673 C C . LEU A 1 89 ? -13.402 -1.594 -5.314 1.00 80.50 89 LEU A C 1
ATOM 675 O O . LEU A 1 89 ? -14.527 -1.094 -5.313 1.00 80.50 89 LEU A O 1
ATOM 679 N N . ARG A 1 90 ? -13.018 -2.496 -6.227 1.00 81.81 90 ARG A N 1
ATOM 680 C CA . ARG A 1 90 ? -13.841 -2.917 -7.378 1.00 81.81 90 ARG A CA 1
ATOM 681 C C . ARG A 1 90 ? -15.133 -3.635 -6.989 1.00 81.81 90 ARG A C 1
ATOM 683 O O . ARG A 1 90 ? -16.150 -3.460 -7.648 1.00 81.81 90 ARG A O 1
ATOM 690 N N . ARG A 1 91 ? -15.144 -4.374 -5.874 1.00 66.44 91 ARG A N 1
ATOM 691 C CA . ARG A 1 91 ? -16.350 -5.057 -5.356 1.00 66.44 91 ARG A CA 1
ATOM 692 C C . ARG A 1 91 ? -17.492 -4.115 -4.930 1.00 66.44 91 ARG A C 1
ATOM 694 O O . ARG A 1 91 ? -18.522 -4.595 -4.479 1.00 66.44 91 ARG A O 1
ATOM 701 N N . LYS A 1 92 ? -17.320 -2.790 -5.025 1.00 55.34 92 LYS A N 1
ATOM 702 C CA . LYS A 1 92 ? -18.330 -1.784 -4.658 1.00 55.34 92 LYS A CA 1
ATOM 703 C C . LYS A 1 92 ? -19.154 -1.254 -5.847 1.00 55.34 92 LYS A C 1
ATOM 705 O O . LYS A 1 92 ? -20.001 -0.401 -5.621 1.00 55.34 92 LYS A O 1
ATOM 710 N N . SER A 1 93 ? -18.894 -1.705 -7.077 1.00 49.50 93 SER A N 1
ATOM 711 C CA . SER A 1 93 ? -19.604 -1.254 -8.291 1.00 49.50 93 SER A CA 1
ATOM 712 C C . SER A 1 93 ? -20.840 -2.097 -8.651 1.00 49.50 93 SER A C 1
ATOM 714 O O . SER A 1 93 ? -21.218 -2.137 -9.818 1.00 49.50 93 SER A O 1
ATOM 716 N N . GLY A 1 94 ? -21.447 -2.774 -7.672 1.00 42.06 94 GLY A N 1
ATOM 717 C CA . GLY A 1 94 ? -22.727 -3.476 -7.805 1.00 42.06 94 GLY A CA 1
ATOM 718 C C . GLY A 1 94 ? -23.769 -2.867 -6.885 1.00 42.06 94 GLY A C 1
ATOM 719 O O . GLY A 1 94 ? -23.377 -2.511 -5.748 1.00 42.06 94 GLY A O 1
#

pLDDT: mean 83.45, std 15.94, range [42.06, 97.94]

Foldseek 3Di:
DDDDDPPCPDDPCVVVVVVVVVVVLLVVLLVVLVVLQVVLVVVVVVPPDDDDPLNNVSSVVQVVQPPDPGHDSVVSSVCVVVCVSVVSVVVPPD

Sequence (94 aa):
MPTSANKEDHVSMGMTAALKLRSIVDNLEMVLAGEILAACQAMEFRKPLQPGAGTKRAFSLVREHDRMISPDLSIISGLIRRNCFADLLRRKSG

Secondary structure (DSSP, 8-state):
---STTT------HHHHHHHHHHHHHHHHHHHHHHHHHHHHHHHHTTTPPPPHHHHHHHHHHHHT--SSS--HHHHHHHHHTTHHHHHHHTT--